Protein AF-C8XAV8-F1 (afdb_monomer)

Secondary structure (DSSP, 8-state):
-----PPP---PPPPP--PPPPPPTTSHHHHHHHHHHHHHHHHHHGGGS-HHHHHHHHHHHHHHHHHHHHTTTSPPPHHHHHHHHHIIIIIHHHHHHHHHTS-GGGTTSPPTTS--HHHHHHHHHHHHHHHHHHHHHHHHHHHHHHHHHHHHHHHHHHHTTTS--

pLDDT: mean 88.28, std 15.93, range [38.75, 98.81]

Nearest PDB structures (foldseek):
  1x8z-assembly1_A-2  TM=2.972E-01  e=8.033E-01  Arabidopsis thaliana
  1x8z-assembly3_A  TM=2.972E-01  e=8.033E-01  Arabidopsis thaliana
  5lnf-assembly1_A  TM=5.043E-01  e=3.720E+00  Homo sapiens

Radius of gyration: 27.2 Å; Cα contacts (8 Å, |Δi|>4): 112; chains: 1; bounding box: 78×74×73 Å

Mean predicted aligned error: 9.52 Å

Organism: Nakamurella multipartita (strain ATCC 700099 / DSM 44233 / CIP 104796 / JCM 9543 / NBRC 105858 / Y-104) (NCBI:txid479431)

Sequence (165 aa):
MNWLFGRPEERRPSDPIVQPPTPEEDSPAALAALRFQANRFVNASAGQLPGAAVVAARRITDVIDTVLFTTRDRDLDIHARVSINGILRDYLPTTLKTYLALDPAVRDRPRPNGLTPTAALTEQLDFLLSSASEVLAAVQHDDANALVAQGNFLRTKFGQSELDL

Solvent-accessible surface area (backbone atoms only — not comparable to full-atom values): 9715 Å² total; per-residue (Å²): 140,80,89,82,80,85,75,78,82,75,79,70,79,75,73,79,76,78,68,74,77,75,76,57,84,66,34,73,70,43,46,53,52,36,41,51,51,45,52,52,51,52,62,74,43,41,92,78,44,58,69,68,51,47,53,43,54,50,50,36,49,50,43,47,49,50,39,56,60,75,37,66,90,52,85,69,54,69,66,52,38,54,52,52,42,45,40,44,74,40,53,53,54,48,56,52,50,59,58,63,72,47,60,77,89,50,35,80,40,66,45,100,88,68,47,22,55,56,56,51,50,46,54,54,43,51,53,52,34,49,54,44,48,51,45,40,52,50,55,55,49,52,52,54,50,50,54,52,51,50,53,52,51,50,46,62,71,52,60,58,66,71,78,78,118

Foldseek 3Di:
DDDDDDDDDDPDPPDPPPDPPDPDCLPLVNLVVLLVVQLVVLVVCVVVADVLLSVLSVLLSVLSVLLSVLQVPHDQDPVLSVLSCCLSVPQSVVLSVVLSPDDPVQQCPADPVRDGVNRVSNVSSVVSSVSSVVSSVVSVVVVVVVVVVVVVVVCVVCVVVVVVD

Structure (mmCIF, N/CA/C/O backbone):
data_AF-C8XAV8-F1
#
_entry.id   AF-C8XAV8-F1
#
loop_
_atom_site.group_PDB
_atom_site.id
_atom_site.type_symbol
_atom_site.label_atom_id
_atom_site.label_alt_id
_atom_site.label_comp_id
_atom_site.label_asym_id
_atom_site.label_entity_id
_atom_site.label_seq_id
_atom_site.pdbx_PDB_ins_code
_atom_site.Cartn_x
_atom_site.Cartn_y
_atom_site.Cartn_z
_atom_site.occupancy
_atom_site.B_iso_or_equiv
_atom_site.auth_seq_id
_atom_site.auth_comp_id
_atom_site.auth_asym_id
_atom_site.auth_atom_id
_atom_site.pdbx_PDB_model_num
ATOM 1 N N . MET A 1 1 ? 63.988 -57.220 6.429 1.00 38.94 1 MET A N 1
ATOM 2 C CA . MET A 1 1 ? 62.546 -57.229 6.088 1.00 38.94 1 MET A CA 1
ATOM 3 C C . MET A 1 1 ? 61.773 -56.677 7.283 1.00 38.94 1 MET A C 1
ATOM 5 O O . MET A 1 1 ? 62.056 -57.141 8.369 1.00 38.94 1 MET A O 1
ATOM 9 N N . ASN A 1 2 ? 60.812 -55.757 7.236 1.00 38.75 2 ASN A N 1
ATOM 10 C CA . ASN A 1 2 ? 60.217 -54.934 6.186 1.00 38.75 2 ASN A CA 1
ATOM 11 C C . ASN A 1 2 ? 59.214 -53.981 6.912 1.00 38.75 2 ASN A C 1
ATOM 13 O O . ASN A 1 2 ? 58.272 -54.493 7.495 1.00 38.75 2 ASN A O 1
ATOM 17 N N . TRP A 1 3 ? 59.429 -52.654 6.851 1.00 43.22 3 TRP A N 1
ATOM 18 C CA . TRP A 1 3 ? 58.445 -51.536 6.874 1.00 43.22 3 TRP A CA 1
ATOM 19 C C . TRP A 1 3 ? 57.628 -51.252 8.158 1.00 43.22 3 TRP A C 1
ATOM 21 O O . TRP A 1 3 ? 56.904 -52.104 8.647 1.00 43.22 3 TRP A O 1
ATOM 31 N N . LEU A 1 4 ? 57.808 -50.108 8.841 1.00 48.50 4 LEU A N 1
ATOM 32 C CA . LEU A 1 4 ? 57.529 -48.683 8.519 1.00 48.50 4 LEU A CA 1
ATOM 33 C C . LEU A 1 4 ? 56.098 -48.230 8.881 1.00 48.50 4 LEU A C 1
ATOM 35 O O . LEU A 1 4 ? 55.151 -48.456 8.140 1.00 48.50 4 LEU A O 1
ATOM 39 N N . PHE A 1 5 ? 56.026 -47.556 10.034 1.00 60.25 5 PHE A N 1
ATOM 40 C CA . PHE A 1 5 ? 55.181 -46.415 10.411 1.00 60.25 5 PHE A CA 1
ATOM 41 C C . PHE A 1 5 ? 53.885 -46.184 9.614 1.00 60.25 5 PHE A C 1
ATOM 43 O O . PHE A 1 5 ? 53.904 -45.686 8.488 1.00 60.25 5 PHE A O 1
ATOM 50 N N . GLY A 1 6 ? 52.748 -46.418 10.276 1.00 52.19 6 GLY A N 1
ATOM 51 C CA . GLY A 1 6 ? 51.474 -45.822 9.883 1.00 52.19 6 GLY A CA 1
ATOM 52 C C . GLY A 1 6 ? 51.579 -44.297 9.936 1.00 52.19 6 GLY A C 1
ATOM 53 O O . GLY A 1 6 ? 51.898 -43.725 10.979 1.00 52.19 6 GLY A O 1
ATOM 54 N N . ARG A 1 7 ? 51.359 -43.645 8.791 1.00 57.38 7 ARG A N 1
ATOM 55 C CA . ARG A 1 7 ? 51.217 -42.188 8.702 1.00 57.38 7 ARG A CA 1
ATOM 56 C C . ARG A 1 7 ? 49.981 -41.756 9.506 1.00 57.38 7 ARG A C 1
ATOM 58 O O . ARG A 1 7 ? 48.943 -42.396 9.359 1.00 57.38 7 ARG A O 1
ATOM 65 N N . PRO A 1 8 ? 50.047 -40.683 10.311 1.00 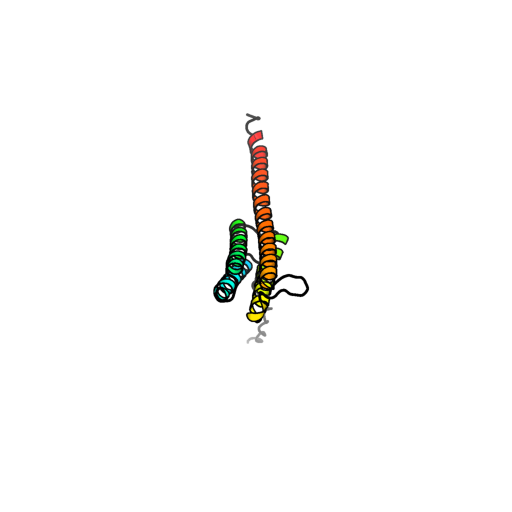55.19 8 PRO A N 1
ATOM 66 C CA . PRO A 1 8 ? 48.835 -40.046 10.797 1.00 55.19 8 PRO A CA 1
ATOM 67 C C . PRO A 1 8 ? 48.083 -39.469 9.594 1.00 55.19 8 PRO A C 1
ATOM 69 O O . PRO A 1 8 ? 48.674 -38.755 8.786 1.00 55.19 8 PRO A O 1
ATOM 72 N N . GLU A 1 9 ? 46.802 -39.816 9.471 1.00 57.03 9 GLU A N 1
ATOM 73 C CA . GLU A 1 9 ? 45.879 -39.253 8.488 1.00 57.03 9 GLU A CA 1
ATOM 74 C C . GLU A 1 9 ? 45.901 -37.724 8.633 1.00 57.03 9 GLU A C 1
ATOM 76 O O . GLU A 1 9 ? 45.436 -37.153 9.625 1.00 57.03 9 GLU A O 1
ATOM 81 N N . GLU A 1 10 ? 46.527 -37.057 7.673 1.00 52.59 10 GLU A N 1
ATOM 82 C CA . GLU A 1 10 ? 46.591 -35.609 7.593 1.00 52.59 10 GLU A CA 1
ATOM 83 C C . GLU A 1 10 ? 45.150 -35.125 7.398 1.00 52.59 10 GLU A C 1
ATOM 85 O O . GLU A 1 10 ? 44.548 -35.326 6.340 1.00 52.59 10 GLU A O 1
ATOM 90 N N . ARG A 1 11 ? 44.546 -34.578 8.464 1.00 55.16 11 ARG A N 1
ATOM 91 C CA . ARG A 1 11 ? 43.218 -33.957 8.408 1.00 55.16 11 ARG A CA 1
ATOM 92 C C . ARG A 1 11 ? 43.275 -32.882 7.332 1.00 55.16 11 ARG A C 1
ATOM 94 O O . ARG A 1 11 ? 43.827 -31.809 7.564 1.00 55.16 11 ARG A O 1
ATOM 101 N N . ARG A 1 12 ? 42.722 -33.190 6.156 1.00 59.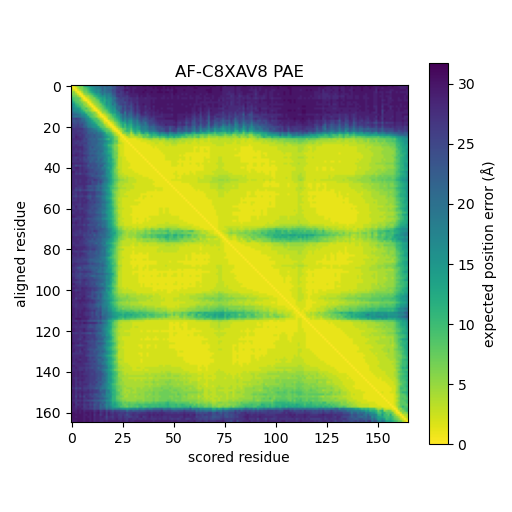28 12 ARG A N 1
ATOM 102 C CA . ARG A 1 12 ? 42.514 -32.204 5.097 1.00 59.28 12 ARG A CA 1
ATOM 103 C C . ARG A 1 12 ? 41.774 -31.023 5.730 1.00 59.28 12 ARG A C 1
ATOM 105 O O . ARG A 1 12 ? 40.803 -31.275 6.452 1.00 59.28 12 ARG A O 1
ATOM 112 N N . PRO A 1 13 ? 42.225 -29.773 5.536 1.00 63.44 13 PRO A N 1
ATOM 113 C CA . PRO A 1 13 ? 41.436 -28.629 5.958 1.00 63.44 13 PRO A CA 1
ATOM 114 C C . PRO A 1 13 ? 40.053 -28.781 5.332 1.00 63.44 13 PRO A C 1
ATOM 116 O O . PRO A 1 13 ? 39.939 -29.014 4.130 1.00 63.44 13 PRO A O 1
ATOM 119 N N . SER A 1 14 ? 39.021 -28.755 6.173 1.00 64.94 14 SER A N 1
ATOM 120 C CA . SER A 1 14 ? 37.636 -28.760 5.730 1.00 64.94 14 SER A CA 1
ATOM 121 C C . SER A 1 14 ? 37.479 -27.633 4.718 1.00 64.94 14 SER A C 1
ATOM 123 O O . SER A 1 14 ? 37.749 -26.480 5.067 1.00 64.94 14 SER A O 1
ATOM 125 N N . ASP A 1 15 ? 37.079 -27.954 3.487 1.00 67.06 15 ASP A N 1
ATOM 126 C CA . ASP A 1 15 ? 36.673 -26.930 2.529 1.00 67.06 15 ASP A CA 1
ATOM 127 C C . ASP A 1 15 ? 35.677 -26.002 3.238 1.00 67.06 15 ASP A C 1
ATOM 129 O O . ASP A 1 15 ? 34.805 -26.501 3.968 1.00 67.06 15 ASP A O 1
ATOM 133 N N . PRO A 1 16 ? 35.815 -24.668 3.113 1.00 61.12 16 PRO A N 1
ATOM 134 C CA . PRO A 1 16 ? 34.861 -23.762 3.718 1.00 61.12 16 PRO A CA 1
ATOM 135 C C . PRO A 1 16 ? 33.479 -24.167 3.220 1.00 61.12 16 PRO A C 1
ATOM 137 O O . PRO A 1 16 ? 33.208 -24.154 2.019 1.00 61.12 16 PRO A O 1
ATOM 140 N N . ILE A 1 17 ? 32.617 -24.571 4.154 1.00 59.75 17 ILE A N 1
ATOM 141 C CA . ILE A 1 17 ? 31.199 -24.751 3.881 1.00 59.75 17 ILE A CA 1
ATOM 142 C C . ILE A 1 17 ? 30.743 -23.383 3.390 1.00 59.75 17 ILE A C 1
ATOM 144 O O . ILE A 1 17 ? 30.639 -22.445 4.183 1.00 59.75 17 ILE A O 1
ATOM 148 N N . VAL A 1 18 ? 30.535 -23.251 2.079 1.00 59.97 18 VAL A N 1
ATOM 149 C CA . VAL A 1 18 ? 29.833 -22.112 1.503 1.00 59.97 18 VAL A CA 1
ATOM 150 C C . VAL A 1 18 ? 28.434 -22.206 2.088 1.00 59.97 18 VAL A C 1
ATOM 152 O O . VAL A 1 18 ? 27.599 -22.975 1.613 1.00 59.97 18 VAL A O 1
ATOM 155 N N . GLN A 1 19 ? 28.215 -21.512 3.207 1.00 53.31 19 GLN A N 1
ATOM 156 C CA . GLN A 1 19 ? 26.877 -21.317 3.732 1.00 53.31 19 GLN A CA 1
ATOM 157 C C . GLN A 1 19 ? 26.075 -20.710 2.582 1.00 53.31 19 GLN A C 1
ATOM 159 O O . GLN A 1 19 ? 26.545 -19.732 1.989 1.00 53.31 19 GLN A O 1
ATOM 164 N N . PRO A 1 20 ? 24.924 -21.299 2.207 1.00 58.91 20 PRO A N 1
ATOM 165 C CA . PRO A 1 20 ? 24.057 -20.659 1.235 1.00 58.91 20 PRO A CA 1
ATOM 166 C C . PRO A 1 20 ? 23.821 -19.219 1.707 1.00 58.91 20 PRO A C 1
ATOM 168 O O . PRO A 1 20 ? 23.677 -19.011 2.918 1.00 58.91 20 PRO A O 1
ATOM 171 N N . PRO A 1 21 ? 23.849 -18.229 0.797 1.00 56.94 21 PRO A N 1
ATOM 172 C CA . PRO A 1 21 ? 23.638 -16.845 1.183 1.00 56.94 21 PRO A CA 1
ATOM 173 C C . PRO A 1 21 ? 22.348 -16.775 1.996 1.00 56.94 21 PRO A C 1
ATOM 175 O O . PRO A 1 21 ? 21.312 -17.303 1.582 1.00 56.94 21 PRO A O 1
ATOM 178 N N . THR A 1 22 ? 22.425 -16.178 3.185 1.00 58.38 22 THR A N 1
ATOM 179 C CA . THR A 1 22 ? 21.228 -15.800 3.933 1.00 58.38 22 THR A CA 1
ATOM 180 C C . THR A 1 22 ? 20.337 -15.012 2.978 1.00 58.38 22 THR A C 1
ATOM 182 O O . THR A 1 22 ? 20.851 -14.067 2.372 1.00 58.38 22 THR A O 1
ATOM 185 N N . PRO A 1 23 ? 19.058 -15.391 2.786 1.00 60.72 23 PRO A N 1
ATOM 186 C CA . PRO A 1 23 ? 18.172 -14.645 1.907 1.00 60.72 23 PRO A CA 1
ATOM 187 C C . PRO A 1 23 ? 18.198 -13.180 2.326 1.00 60.72 23 PRO A C 1
ATOM 189 O O . PRO A 1 23 ? 17.975 -12.887 3.502 1.00 60.72 23 PRO A O 1
ATOM 192 N N . GLU A 1 24 ? 18.510 -12.277 1.396 1.00 72.06 24 GLU A N 1
ATOM 193 C CA . GLU A 1 24 ? 18.395 -10.846 1.665 1.00 72.06 24 GLU A CA 1
ATOM 194 C C . GLU A 1 24 ? 16.973 -10.583 2.174 1.00 72.06 24 GLU A C 1
ATOM 196 O O . GLU A 1 24 ? 15.998 -11.024 1.547 1.00 72.06 24 GLU A O 1
ATOM 201 N N . GLU A 1 25 ? 16.857 -9.905 3.323 1.00 76.25 25 GLU A N 1
ATOM 202 C CA . GLU A 1 25 ? 15.571 -9.670 4.003 1.00 76.25 25 GLU A CA 1
ATOM 203 C C . GLU A 1 25 ? 14.552 -8.963 3.094 1.00 76.25 25 GLU A C 1
ATOM 205 O O . GLU A 1 25 ? 13.341 -9.111 3.274 1.00 76.25 25 GLU A O 1
ATOM 210 N N . ASP A 1 26 ? 15.053 -8.286 2.059 1.00 81.12 26 ASP A N 1
ATOM 211 C CA . ASP A 1 26 ? 14.283 -7.479 1.122 1.00 81.12 26 ASP A CA 1
ATOM 212 C C . ASP A 1 26 ? 14.340 -8.034 -0.315 1.00 81.12 26 ASP A C 1
ATOM 214 O O . ASP A 1 26 ? 14.029 -7.329 -1.277 1.00 81.12 26 ASP A O 1
ATOM 218 N N . SER A 1 27 ? 14.742 -9.299 -0.487 1.00 85.44 27 SER A N 1
ATOM 219 C CA . SER A 1 27 ? 14.702 -9.981 -1.789 1.00 85.44 27 SER A CA 1
ATOM 220 C C . SER A 1 27 ? 13.275 -10.016 -2.365 1.00 85.44 27 SER A C 1
ATOM 222 O O . SER A 1 27 ? 12.309 -10.059 -1.597 1.00 85.44 27 SER A O 1
ATOM 224 N N . PRO A 1 28 ? 13.084 -10.083 -3.700 1.00 86.12 28 PRO A N 1
ATOM 225 C CA . PRO A 1 28 ? 11.744 -10.129 -4.300 1.00 86.12 28 PRO A CA 1
ATOM 226 C C . PRO A 1 28 ? 10.846 -11.239 -3.729 1.00 86.12 28 PRO A C 1
ATOM 228 O O . PRO A 1 28 ? 9.662 -11.021 -3.471 1.00 86.12 28 PRO A O 1
ATOM 231 N N . ALA A 1 29 ? 11.419 -12.416 -3.455 1.00 88.31 29 ALA A N 1
ATOM 232 C CA . ALA A 1 29 ? 10.706 -13.523 -2.822 1.00 88.31 29 ALA A CA 1
ATOM 233 C C . ALA A 1 29 ? 10.314 -13.216 -1.364 1.00 88.31 29 ALA A C 1
ATOM 235 O O . ALA A 1 29 ? 9.195 -13.533 -0.952 1.00 88.31 29 ALA A O 1
ATOM 236 N N . ALA A 1 30 ? 11.198 -12.574 -0.591 1.00 91.69 30 ALA A N 1
ATOM 237 C CA . ALA A 1 30 ? 10.893 -12.140 0.771 1.00 91.69 30 ALA A CA 1
ATOM 238 C C . ALA A 1 30 ? 9.796 -11.063 0.788 1.00 91.69 30 ALA A C 1
ATOM 240 O O . ALA A 1 30 ? 8.850 -11.169 1.569 1.00 91.69 30 ALA A O 1
ATOM 241 N N . LEU A 1 31 ? 9.850 -10.086 -0.125 1.00 94.56 31 LEU A N 1
ATOM 242 C CA . LEU A 1 31 ? 8.810 -9.063 -0.275 1.00 94.56 31 LEU A CA 1
ATOM 243 C C . LEU A 1 31 ? 7.457 -9.672 -0.666 1.00 94.56 31 LEU A C 1
ATOM 245 O O . LEU A 1 31 ? 6.435 -9.310 -0.084 1.00 94.56 31 LEU A O 1
ATOM 249 N N . ALA A 1 32 ? 7.433 -10.643 -1.583 1.00 94.19 32 ALA A N 1
ATOM 250 C CA . ALA A 1 32 ? 6.210 -11.362 -1.938 1.00 94.19 32 ALA A CA 1
ATOM 251 C C . ALA A 1 32 ? 5.624 -12.127 -0.736 1.00 94.19 32 ALA A C 1
ATOM 253 O O . ALA A 1 32 ? 4.413 -12.090 -0.495 1.00 94.19 32 ALA A O 1
ATOM 254 N N . ALA A 1 33 ? 6.477 -12.771 0.068 1.00 95.69 33 ALA A N 1
ATOM 255 C CA . ALA A 1 33 ? 6.058 -13.446 1.292 1.00 95.69 33 ALA A CA 1
ATOM 256 C C . ALA A 1 33 ? 5.508 -12.461 2.339 1.00 95.69 33 ALA A C 1
ATOM 258 O O . ALA A 1 33 ? 4.460 -12.724 2.933 1.00 95.69 33 ALA A O 1
ATOM 259 N N . LEU A 1 34 ? 6.160 -11.311 2.537 1.00 97.31 34 LEU A N 1
ATOM 260 C CA . LEU A 1 34 ? 5.681 -10.246 3.423 1.00 97.31 34 LEU A CA 1
ATOM 261 C C . LEU A 1 34 ? 4.342 -9.672 2.943 1.00 97.31 34 LEU A C 1
ATOM 263 O O . LEU A 1 34 ? 3.423 -9.503 3.744 1.00 97.31 34 LEU A O 1
ATOM 267 N N . ARG A 1 35 ? 4.176 -9.453 1.633 1.00 98.00 35 ARG A N 1
ATOM 268 C CA . ARG A 1 35 ? 2.911 -8.997 1.037 1.00 98.00 35 ARG A CA 1
ATOM 269 C C . ARG A 1 35 ? 1.789 -9.994 1.288 1.00 98.00 35 ARG A C 1
ATOM 271 O O . ARG A 1 35 ? 0.689 -9.602 1.684 1.00 98.00 35 ARG A O 1
ATOM 278 N N . PHE A 1 36 ? 2.067 -11.287 1.124 1.00 97.69 36 PHE A N 1
ATOM 279 C CA . PHE A 1 36 ? 1.113 -12.346 1.442 1.00 97.69 36 PHE A CA 1
ATOM 280 C C . PHE A 1 36 ? 0.730 -12.355 2.931 1.00 97.69 36 PHE A C 1
ATOM 282 O O . PHE A 1 36 ? -0.454 -12.462 3.262 1.00 97.69 36 PHE A O 1
ATOM 289 N N . GLN A 1 37 ? 1.704 -12.197 3.833 1.00 98.00 37 GLN A N 1
ATOM 290 C CA . GLN A 1 37 ? 1.460 -12.102 5.277 1.00 98.00 37 GLN A CA 1
ATOM 291 C C . GLN A 1 37 ? 0.609 -10.877 5.635 1.00 98.00 37 GLN A C 1
ATOM 293 O O . GLN A 1 37 ? -0.353 -11.006 6.394 1.00 98.00 37 GLN A O 1
ATOM 298 N N . ALA A 1 38 ? 0.900 -9.715 5.046 1.00 98.12 38 ALA A N 1
ATOM 299 C CA . ALA A 1 38 ? 0.121 -8.497 5.241 1.00 98.12 38 ALA A CA 1
ATOM 300 C C . ALA A 1 38 ? -1.333 -8.680 4.775 1.00 98.12 38 ALA A C 1
ATOM 302 O O . ALA A 1 38 ? -2.262 -8.380 5.525 1.00 98.12 38 ALA A O 1
ATOM 303 N N . ASN A 1 39 ? -1.557 -9.255 3.588 1.00 98.12 39 ASN A N 1
ATOM 304 C CA . ASN A 1 39 ? -2.906 -9.516 3.079 1.00 98.12 39 ASN A CA 1
ATOM 305 C C . ASN A 1 39 ? -3.678 -10.506 3.976 1.00 98.12 39 ASN A C 1
ATOM 307 O O . ASN A 1 39 ? -4.837 -10.270 4.322 1.00 98.12 39 ASN A O 1
ATOM 311 N N . ARG A 1 40 ? -3.019 -11.582 4.433 1.00 98.31 40 ARG A N 1
ATOM 312 C CA . ARG A 1 40 ? -3.576 -12.527 5.419 1.00 98.31 40 ARG A CA 1
ATOM 313 C C . ARG A 1 40 ? -3.984 -11.826 6.713 1.00 98.31 40 ARG A C 1
ATOM 315 O O . ARG A 1 40 ? -5.080 -12.085 7.206 1.00 98.31 40 ARG A O 1
ATOM 322 N N . PHE A 1 41 ? -3.134 -10.947 7.238 1.00 98.44 41 PHE A N 1
ATOM 323 C CA . PHE A 1 41 ? -3.419 -10.185 8.450 1.00 98.44 41 PHE A CA 1
ATOM 324 C C . PHE A 1 41 ? -4.634 -9.266 8.269 1.00 98.44 41 PHE A C 1
ATOM 326 O O . PHE A 1 41 ? -5.568 -9.336 9.065 1.00 98.44 41 PHE A O 1
ATOM 333 N N . VAL A 1 42 ? -4.693 -8.500 7.173 1.00 98.38 42 VAL A N 1
ATOM 334 C CA . VAL A 1 42 ? -5.853 -7.653 6.838 1.00 98.38 42 VAL A CA 1
ATOM 335 C C . VAL A 1 42 ? -7.141 -8.478 6.776 1.00 98.38 42 VAL A C 1
ATOM 337 O O . VAL A 1 42 ? -8.154 -8.089 7.355 1.00 98.38 42 VAL A O 1
ATOM 340 N N . ASN A 1 43 ? -7.109 -9.643 6.123 1.00 98.19 43 ASN A N 1
ATOM 341 C CA . ASN A 1 43 ? -8.279 -10.513 5.999 1.00 98.19 43 ASN A CA 1
ATOM 342 C C . ASN A 1 43 ? -8.730 -11.088 7.346 1.00 98.19 43 ASN A C 1
ATOM 344 O O . ASN A 1 43 ? -9.928 -11.124 7.618 1.00 98.19 43 ASN A O 1
ATOM 348 N N . ALA A 1 44 ? -7.788 -11.510 8.192 1.00 98.38 44 ALA A N 1
ATOM 349 C CA . ALA A 1 44 ? -8.089 -12.035 9.522 1.00 98.38 44 ALA A CA 1
ATOM 350 C C . ALA A 1 44 ? -8.684 -10.962 10.451 1.00 98.38 44 ALA A C 1
ATOM 352 O O . ALA A 1 44 ? -9.535 -11.268 11.284 1.00 98.38 44 ALA A O 1
ATOM 353 N N . SER A 1 45 ? -8.272 -9.704 10.288 1.00 97.94 45 SER A N 1
ATOM 354 C CA . SER A 1 45 ? -8.739 -8.575 11.098 1.00 97.94 45 SER A CA 1
ATOM 355 C C . SER A 1 45 ? -9.960 -7.849 10.527 1.00 97.94 45 SER A C 1
ATOM 357 O O . SER A 1 45 ? -10.489 -6.957 11.188 1.00 97.94 45 SER A O 1
ATOM 359 N N . ALA A 1 46 ? -10.440 -8.216 9.334 1.00 97.44 46 ALA A N 1
ATOM 360 C CA . ALA A 1 46 ? -11.454 -7.455 8.600 1.00 97.44 46 ALA A CA 1
ATOM 361 C C . ALA A 1 46 ? -12.754 -7.213 9.389 1.00 97.44 46 ALA A C 1
ATOM 363 O O . ALA A 1 46 ? -13.348 -6.150 9.264 1.00 97.44 46 ALA A O 1
ATOM 364 N N . GLY A 1 47 ? -13.170 -8.156 10.243 1.00 97.75 47 GLY A N 1
ATOM 365 C CA . GLY A 1 47 ? -14.373 -8.007 11.075 1.00 97.75 47 GLY A CA 1
ATOM 366 C C . GLY A 1 47 ? -14.249 -6.994 12.221 1.00 97.75 47 GLY A C 1
ATOM 367 O O . GLY A 1 47 ? -15.255 -6.634 12.822 1.00 97.75 47 GLY A O 1
ATOM 368 N N . GLN A 1 48 ? -13.035 -6.541 12.543 1.00 97.31 48 GLN A N 1
ATOM 369 C CA . GLN A 1 48 ? -12.761 -5.592 13.630 1.00 97.31 48 GLN A CA 1
ATOM 370 C C . GLN A 1 48 ? -12.278 -4.226 13.125 1.00 97.31 48 GLN A C 1
ATOM 372 O O . GLN A 1 48 ? -12.054 -3.320 13.933 1.00 97.31 48 GLN A O 1
ATOM 377 N N . LEU A 1 49 ? -12.097 -4.084 11.812 1.00 98.19 49 LEU A N 1
ATOM 378 C CA . LEU A 1 49 ? -11.655 -2.864 11.149 1.00 98.19 49 LEU A CA 1
ATOM 379 C C . LEU A 1 49 ? -12.851 -2.156 10.490 1.00 98.19 49 LEU A C 1
ATOM 381 O O . LEU A 1 49 ? -13.773 -2.825 10.020 1.00 98.19 49 LEU A O 1
ATOM 385 N N . PRO A 1 50 ? -12.839 -0.816 10.384 1.00 98.00 50 PRO A N 1
ATOM 386 C CA . PRO A 1 50 ? -13.779 -0.094 9.537 1.00 98.00 50 PRO A CA 1
ATOM 387 C C . PRO A 1 50 ? -13.707 -0.602 8.094 1.00 98.00 50 PRO A C 1
ATOM 389 O O . PRO A 1 50 ? -12.617 -0.841 7.572 1.00 98.00 50 PRO A O 1
ATOM 392 N N . GLY A 1 51 ? -14.852 -0.712 7.415 1.00 97.81 51 GLY A N 1
ATOM 393 C CA . GLY A 1 51 ? -14.900 -1.242 6.046 1.00 97.81 51 GLY A CA 1
ATOM 394 C C . GLY A 1 51 ? -13.986 -0.488 5.071 1.00 97.81 51 GLY A C 1
ATOM 395 O O . GLY A 1 51 ? -13.254 -1.111 4.306 1.00 97.81 51 GLY A O 1
ATOM 396 N N . ALA A 1 52 ? -13.954 0.846 5.162 1.00 97.25 52 ALA A N 1
ATOM 397 C CA . ALA A 1 52 ? -13.061 1.681 4.356 1.00 97.25 52 ALA A CA 1
ATOM 398 C C . ALA A 1 52 ? -11.573 1.372 4.608 1.00 97.25 52 ALA A C 1
ATOM 400 O O . ALA A 1 52 ? -10.794 1.302 3.661 1.00 97.25 52 ALA A O 1
ATOM 401 N N . ALA A 1 53 ? -11.190 1.095 5.859 1.00 98.31 53 ALA A N 1
ATOM 402 C CA . ALA A 1 53 ? -9.817 0.743 6.210 1.00 98.31 53 ALA A CA 1
ATOM 403 C C . ALA A 1 53 ? -9.401 -0.617 5.627 1.00 98.31 53 ALA A C 1
ATOM 405 O O . ALA A 1 53 ? -8.281 -0.759 5.141 1.00 98.31 53 ALA A O 1
ATOM 406 N N . VAL A 1 54 ? -10.303 -1.607 5.609 1.00 98.62 54 VAL A N 1
ATOM 407 C CA . VAL A 1 54 ? -10.040 -2.906 4.958 1.00 98.62 54 VAL A CA 1
ATOM 408 C C . VAL A 1 54 ? -9.802 -2.721 3.460 1.00 98.62 54 VAL A C 1
ATOM 410 O O . VAL A 1 54 ? -8.866 -3.301 2.909 1.00 98.62 54 VAL A O 1
ATOM 413 N N . VAL A 1 55 ? -10.629 -1.903 2.802 1.00 98.56 55 VAL A N 1
ATOM 414 C CA . VAL A 1 55 ? -10.489 -1.601 1.370 1.00 98.56 55 VAL A CA 1
ATOM 415 C C . VAL A 1 55 ? -9.159 -0.903 1.087 1.00 98.56 55 VAL A C 1
ATOM 417 O O . VAL A 1 55 ? -8.425 -1.349 0.207 1.00 98.56 55 VAL A O 1
ATOM 420 N N . ALA A 1 56 ? -8.815 0.137 1.851 1.00 98.56 56 ALA A N 1
ATOM 421 C CA . ALA A 1 56 ? -7.557 0.863 1.685 1.00 98.56 56 ALA A CA 1
ATOM 422 C C . ALA A 1 56 ? -6.337 -0.045 1.918 1.00 98.56 56 ALA A C 1
ATOM 424 O O . ALA A 1 56 ? -5.443 -0.101 1.076 1.00 98.56 56 ALA A O 1
ATOM 425 N N . ALA A 1 57 ? -6.336 -0.842 2.992 1.00 98.69 57 ALA A N 1
ATOM 426 C CA . ALA A 1 57 ? -5.252 -1.774 3.294 1.00 98.69 57 ALA A CA 1
ATOM 427 C C . ALA A 1 57 ? -5.058 -2.838 2.201 1.00 98.69 57 ALA A C 1
ATOM 429 O O . ALA A 1 57 ? -3.926 -3.122 1.808 1.00 98.69 57 ALA A O 1
ATOM 430 N N . ARG A 1 58 ? -6.147 -3.402 1.658 1.00 98.50 58 ARG A N 1
ATOM 431 C CA . ARG A 1 58 ? -6.058 -4.334 0.522 1.00 98.50 58 ARG A CA 1
ATOM 432 C C . ARG A 1 58 ? -5.504 -3.652 -0.721 1.00 98.50 58 ARG A C 1
ATOM 434 O O . ARG A 1 58 ? -4.585 -4.190 -1.331 1.00 98.50 58 ARG A O 1
ATOM 441 N N . ARG A 1 59 ? -5.979 -2.442 -1.029 1.00 98.69 59 ARG A N 1
ATOM 442 C CA . ARG A 1 59 ? -5.492 -1.662 -2.170 1.00 98.69 59 ARG A CA 1
ATOM 443 C C . ARG A 1 59 ? -3.990 -1.392 -2.082 1.00 98.69 59 ARG A C 1
ATOM 445 O O . ARG A 1 59 ? -3.310 -1.543 -3.089 1.00 98.69 59 ARG A O 1
ATOM 452 N N . ILE A 1 60 ? -3.459 -1.084 -0.894 1.00 98.81 60 ILE A N 1
ATOM 453 C CA . ILE A 1 60 ? -2.004 -0.990 -0.670 1.00 98.81 60 ILE A CA 1
ATOM 454 C C . ILE A 1 60 ? -1.325 -2.307 -1.067 1.00 98.81 60 ILE A C 1
ATOM 456 O O . ILE A 1 60 ? -0.389 -2.302 -1.864 1.00 98.81 60 ILE A O 1
ATOM 460 N N . THR A 1 61 ? -1.813 -3.449 -0.562 1.00 98.44 61 THR A N 1
ATOM 461 C CA . THR A 1 61 ? -1.209 -4.751 -0.892 1.00 98.44 61 THR A CA 1
ATOM 462 C C . THR A 1 61 ? -1.318 -5.119 -2.371 1.00 98.44 61 THR A C 1
ATOM 464 O O . THR A 1 61 ? -0.465 -5.859 -2.848 1.00 98.44 61 THR A O 1
ATOM 467 N N . ASP A 1 62 ? -2.326 -4.628 -3.092 1.00 98.62 62 ASP A N 1
ATOM 468 C CA . ASP A 1 62 ? -2.525 -4.888 -4.524 1.00 98.62 62 ASP A CA 1
ATOM 469 C C . ASP A 1 62 ? -1.633 -3.999 -5.400 1.00 98.62 62 ASP A C 1
ATOM 471 O O . ASP A 1 62 ? -1.072 -4.463 -6.394 1.00 98.62 62 ASP A O 1
ATOM 475 N N . VAL A 1 63 ? -1.426 -2.738 -5.007 1.00 98.62 63 VAL A N 1
ATOM 476 C CA . VAL A 1 63 ? -0.440 -1.858 -5.654 1.00 98.62 63 VAL A CA 1
ATOM 477 C C . VAL A 1 63 ? 0.959 -2.451 -5.508 1.00 98.62 63 VAL A C 1
ATOM 479 O O . VAL A 1 63 ? 1.682 -2.561 -6.493 1.00 98.62 63 VAL A O 1
ATOM 482 N N . ILE A 1 64 ? 1.318 -2.913 -4.308 1.00 98.25 64 ILE A N 1
ATOM 483 C CA . ILE A 1 64 ? 2.611 -3.566 -4.071 1.00 98.25 64 ILE A CA 1
ATOM 484 C C . ILE A 1 64 ? 2.744 -4.856 -4.893 1.00 98.25 64 ILE A C 1
ATOM 486 O O . ILE A 1 64 ? 3.798 -5.093 -5.475 1.00 98.25 64 ILE A O 1
ATOM 490 N N . ASP A 1 65 ? 1.686 -5.665 -4.993 1.00 97.50 65 ASP A N 1
ATOM 491 C CA . ASP A 1 65 ? 1.667 -6.859 -5.855 1.00 97.50 65 ASP A CA 1
ATOM 492 C C . ASP A 1 65 ? 1.945 -6.494 -7.321 1.00 97.50 65 ASP A C 1
ATOM 494 O O . ASP A 1 65 ? 2.744 -7.145 -7.990 1.00 97.50 65 ASP A O 1
ATOM 498 N N . THR A 1 66 ? 1.361 -5.386 -7.787 1.00 97.31 66 THR A N 1
ATOM 499 C CA . THR A 1 66 ? 1.591 -4.854 -9.135 1.00 97.31 66 THR A CA 1
ATOM 500 C C . THR A 1 66 ? 3.046 -4.431 -9.332 1.00 97.31 66 THR A C 1
ATOM 502 O O . THR A 1 66 ? 3.620 -4.730 -10.380 1.00 97.31 66 THR A O 1
ATOM 505 N N . VAL A 1 67 ? 3.673 -3.783 -8.342 1.00 96.00 67 VAL A N 1
ATOM 506 C CA . VAL A 1 67 ? 5.103 -3.439 -8.405 1.00 96.00 67 VAL A CA 1
ATOM 507 C C . VAL A 1 67 ? 5.953 -4.701 -8.532 1.00 96.00 67 VAL A C 1
ATOM 509 O O . VAL A 1 67 ? 6.726 -4.815 -9.479 1.00 96.00 67 VAL A O 1
ATOM 512 N N . LEU A 1 68 ? 5.761 -5.669 -7.629 1.00 94.56 68 LEU A N 1
ATOM 513 C CA . LEU A 1 68 ? 6.525 -6.921 -7.615 1.00 94.56 68 LEU A CA 1
ATOM 514 C C . LEU A 1 68 ? 6.346 -7.721 -8.911 1.00 94.56 68 LEU A C 1
ATOM 516 O O . LEU A 1 68 ? 7.299 -8.322 -9.401 1.00 94.56 68 LEU A O 1
ATOM 520 N N . PHE A 1 69 ? 5.142 -7.714 -9.485 1.00 93.25 69 PHE A N 1
ATOM 521 C CA . PHE A 1 69 ? 4.879 -8.343 -10.774 1.00 93.25 69 PHE A CA 1
ATOM 522 C C . PHE A 1 69 ? 5.592 -7.619 -11.923 1.00 93.25 69 PHE A C 1
ATOM 524 O O . PHE A 1 69 ? 6.207 -8.273 -12.765 1.00 93.25 69 PHE A O 1
ATOM 531 N N . THR A 1 70 ? 5.538 -6.284 -11.946 1.00 89.56 70 THR A N 1
ATOM 532 C CA . THR A 1 70 ? 6.168 -5.454 -12.990 1.00 89.56 70 THR A CA 1
ATOM 533 C C . THR A 1 70 ? 7.684 -5.639 -13.006 1.00 89.56 70 THR A C 1
ATOM 535 O O . THR A 1 70 ? 8.293 -5.700 -14.070 1.00 89.56 70 THR A O 1
ATOM 538 N N . THR A 1 71 ? 8.297 -5.807 -11.834 1.00 89.06 71 THR A N 1
ATOM 539 C CA . THR A 1 71 ? 9.745 -5.993 -11.703 1.00 89.06 71 THR A CA 1
ATOM 540 C C . THR A 1 71 ? 10.166 -7.448 -11.555 1.00 89.06 71 THR A C 1
ATOM 542 O O . THR A 1 71 ? 11.291 -7.699 -11.169 1.00 89.06 71 THR A O 1
ATOM 545 N N . ARG A 1 72 ? 9.320 -8.442 -11.837 1.00 84.69 72 ARG A N 1
ATOM 546 C CA . ARG A 1 72 ? 9.653 -9.859 -11.564 1.00 84.69 72 ARG A CA 1
ATOM 547 C C . ARG A 1 72 ? 10.930 -10.367 -12.261 1.00 84.69 72 ARG A C 1
ATOM 549 O O . ARG A 1 72 ? 11.561 -11.295 -11.770 1.00 84.69 72 ARG A O 1
ATOM 556 N N . ASP A 1 73 ? 11.267 -9.777 -13.410 1.00 85.31 73 ASP A N 1
ATOM 557 C CA . ASP A 1 73 ? 12.365 -10.199 -14.289 1.00 85.31 73 ASP A CA 1
ATOM 558 C C . ASP A 1 73 ? 13.627 -9.321 -1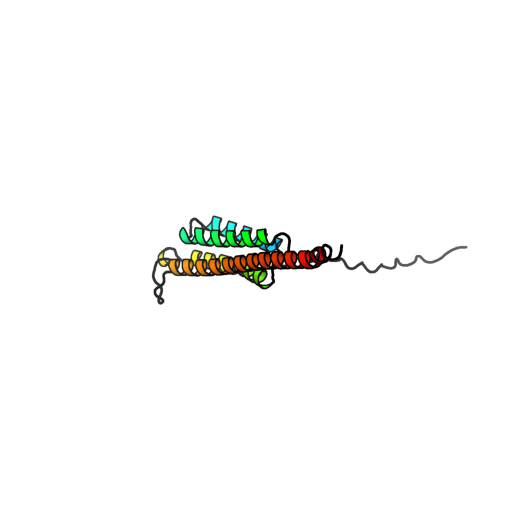4.114 1.00 85.31 73 ASP A C 1
ATOM 560 O O . ASP A 1 73 ? 14.576 -9.432 -14.891 1.00 85.31 73 ASP A O 1
ATOM 564 N N . ARG A 1 74 ? 13.646 -8.423 -13.116 1.00 84.31 74 ARG A N 1
ATOM 565 C CA . ARG A 1 74 ? 14.783 -7.542 -12.802 1.00 84.31 74 ARG A CA 1
ATOM 566 C C . ARG A 1 74 ? 14.814 -7.152 -11.324 1.00 84.31 74 ARG A C 1
ATOM 568 O O . ARG A 1 74 ? 13.843 -7.328 -10.602 1.00 84.31 74 ARG A O 1
ATOM 575 N N . ASP A 1 75 ? 15.903 -6.550 -10.873 1.00 83.56 75 ASP A N 1
ATOM 576 C CA . ASP A 1 75 ? 15.942 -6.029 -9.509 1.00 83.56 75 ASP A CA 1
ATOM 577 C C . ASP A 1 75 ? 15.137 -4.732 -9.375 1.00 83.56 75 ASP A C 1
ATOM 579 O O . ASP A 1 75 ? 15.155 -3.861 -10.248 1.00 83.56 75 ASP A O 1
ATOM 583 N N . LEU A 1 76 ? 14.446 -4.597 -8.241 1.00 87.00 76 LEU A N 1
ATOM 584 C CA . LEU A 1 76 ? 13.917 -3.314 -7.792 1.00 87.00 76 LEU A CA 1
ATOM 585 C C . LEU A 1 76 ? 15.075 -2.383 -7.438 1.00 87.00 76 LEU A C 1
ATOM 587 O O . LEU A 1 76 ? 16.024 -2.804 -6.760 1.00 87.00 76 LEU A O 1
ATOM 591 N N . ASP A 1 77 ? 14.933 -1.111 -7.811 1.00 89.12 77 ASP A N 1
ATOM 592 C CA . ASP A 1 77 ? 15.776 -0.047 -7.273 1.00 89.12 77 ASP A CA 1
ATOM 593 C C . ASP A 1 77 ? 15.753 -0.057 -5.732 1.00 89.12 77 ASP A C 1
ATOM 595 O O . ASP A 1 77 ? 14.769 -0.463 -5.101 1.00 89.12 77 ASP A O 1
ATOM 599 N N . ILE A 1 78 ? 16.856 0.383 -5.124 1.00 90.81 78 ILE A N 1
ATOM 600 C CA . ILE A 1 78 ? 17.055 0.370 -3.673 1.00 90.81 78 ILE A CA 1
ATOM 601 C C . ILE A 1 78 ? 15.946 1.156 -2.965 1.00 90.81 78 ILE A C 1
ATOM 603 O O . ILE A 1 78 ? 15.416 0.673 -1.964 1.00 90.81 78 ILE A O 1
ATOM 607 N N . HIS A 1 79 ? 15.543 2.320 -3.484 1.00 90.75 79 HIS A N 1
ATOM 608 C CA . HIS A 1 79 ? 14.490 3.123 -2.866 1.00 90.75 79 HIS A CA 1
ATOM 609 C C . HIS A 1 79 ? 13.142 2.403 -2.908 1.00 90.75 79 HIS A C 1
ATOM 611 O O . HIS A 1 79 ? 12.478 2.290 -1.879 1.00 90.75 79 HIS A O 1
ATOM 617 N N . ALA A 1 80 ? 12.771 1.843 -4.064 1.00 93.44 80 ALA A N 1
ATOM 618 C CA . ALA A 1 80 ? 11.537 1.072 -4.208 1.00 93.44 80 ALA A CA 1
ATOM 619 C C . ALA A 1 80 ? 11.505 -0.130 -3.248 1.00 93.44 80 ALA A C 1
ATOM 621 O O . ALA A 1 80 ? 10.496 -0.386 -2.586 1.00 93.44 80 ALA A O 1
ATOM 622 N N . ARG A 1 81 ? 12.632 -0.838 -3.134 1.00 94.06 81 ARG A N 1
ATOM 623 C CA . ARG A 1 81 ? 12.789 -2.012 -2.273 1.00 94.06 81 ARG A CA 1
ATOM 624 C C . ARG A 1 81 ? 12.639 -1.666 -0.791 1.00 94.06 81 ARG A C 1
ATOM 626 O O . ARG A 1 81 ? 11.826 -2.288 -0.110 1.00 94.06 81 ARG A O 1
ATOM 633 N N . VAL A 1 82 ? 13.363 -0.649 -0.317 1.00 94.00 82 VAL A N 1
ATOM 634 C CA . VAL A 1 82 ? 13.310 -0.185 1.080 1.00 94.00 82 VAL A CA 1
ATOM 635 C C . VAL A 1 82 ? 11.910 0.320 1.433 1.00 94.00 82 VAL A C 1
ATOM 637 O O . VAL A 1 82 ? 11.374 -0.047 2.479 1.00 94.00 82 VAL A O 1
ATOM 640 N N . SER A 1 83 ? 11.277 1.103 0.553 1.00 95.81 83 SER A N 1
ATOM 641 C CA . SER A 1 83 ? 9.916 1.606 0.773 1.00 95.81 83 SER A CA 1
ATOM 642 C C . SER A 1 83 ? 8.893 0.474 0.884 1.00 95.81 83 SER A C 1
ATOM 644 O O . SER A 1 83 ? 8.104 0.451 1.830 1.00 95.81 83 SER A O 1
ATOM 646 N N . ILE A 1 84 ? 8.917 -0.498 -0.035 1.00 97.25 84 ILE A N 1
ATOM 647 C CA . ILE A 1 84 ? 8.001 -1.647 0.007 1.00 97.25 84 ILE A CA 1
ATOM 648 C C . ILE A 1 84 ? 8.251 -2.501 1.250 1.00 97.25 84 ILE A C 1
ATOM 650 O O . ILE A 1 84 ? 7.290 -2.897 1.914 1.00 97.25 84 ILE A O 1
ATOM 654 N N . ASN A 1 85 ? 9.515 -2.762 1.596 1.00 97.19 85 ASN A N 1
ATOM 655 C CA . ASN A 1 85 ? 9.845 -3.505 2.806 1.00 97.19 85 ASN A CA 1
ATOM 656 C C . ASN A 1 85 ? 9.291 -2.811 4.055 1.00 97.19 85 ASN A C 1
ATOM 658 O O . ASN A 1 85 ? 8.569 -3.443 4.823 1.00 97.19 85 ASN A O 1
ATOM 662 N N . GLY A 1 86 ? 9.540 -1.506 4.211 1.00 97.81 86 GLY A N 1
ATOM 663 C CA . GLY A 1 86 ? 9.047 -0.720 5.343 1.00 97.81 86 GLY A CA 1
ATOM 664 C C . GLY A 1 86 ? 7.522 -0.751 5.465 1.00 97.81 86 GLY A C 1
ATOM 665 O O . GLY A 1 86 ? 6.997 -1.026 6.547 1.00 97.81 86 GLY A O 1
ATOM 666 N N . ILE A 1 87 ? 6.800 -0.568 4.351 1.00 98.50 87 ILE A N 1
ATOM 667 C CA . ILE A 1 87 ? 5.329 -0.635 4.335 1.00 98.50 87 ILE A CA 1
ATOM 668 C C . ILE A 1 87 ? 4.835 -2.010 4.795 1.00 98.50 87 ILE A C 1
ATOM 670 O O . ILE A 1 87 ? 3.939 -2.090 5.638 1.00 98.50 87 ILE A O 1
ATOM 674 N N . LEU A 1 88 ? 5.396 -3.091 4.246 1.00 98.31 88 LEU A N 1
ATOM 675 C CA . LEU A 1 88 ? 4.920 -4.451 4.501 1.00 98.31 88 LEU A CA 1
ATOM 676 C C . LEU A 1 88 ? 5.326 -4.991 5.873 1.00 98.31 88 LEU A C 1
ATOM 678 O O . LEU A 1 88 ? 4.551 -5.719 6.496 1.00 98.31 88 LEU A O 1
ATOM 682 N N . ARG A 1 89 ? 6.544 -4.682 6.321 1.00 97.44 89 ARG A N 1
ATOM 683 C CA . ARG A 1 89 ? 7.139 -5.236 7.540 1.00 97.44 89 ARG A CA 1
ATOM 684 C C . ARG A 1 89 ? 6.732 -4.457 8.783 1.00 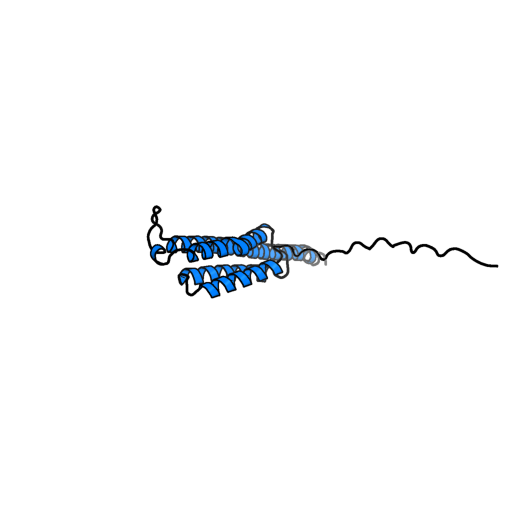97.44 89 ARG A C 1
ATOM 686 O O . ARG A 1 89 ? 6.523 -5.074 9.827 1.00 97.44 89 ARG A O 1
ATOM 693 N N . ASP A 1 90 ? 6.605 -3.138 8.671 1.00 97.75 90 ASP A N 1
ATOM 694 C CA . ASP A 1 90 ? 6.389 -2.264 9.821 1.00 97.75 90 ASP A CA 1
ATOM 695 C C . ASP A 1 90 ? 5.129 -1.410 9.681 1.00 97.75 90 ASP A C 1
ATOM 697 O O . ASP A 1 90 ? 4.177 -1.600 10.436 1.00 97.75 90 ASP A O 1
ATOM 701 N N . TYR A 1 91 ? 5.062 -0.514 8.695 1.00 98.56 91 TYR A N 1
ATOM 702 C CA . TYR A 1 91 ? 4.107 0.596 8.750 1.00 98.56 91 TYR A CA 1
ATOM 703 C C . TYR A 1 91 ? 2.649 0.136 8.686 1.00 98.56 91 TYR A C 1
ATOM 705 O O . TYR A 1 91 ? 1.864 0.456 9.579 1.00 98.56 91 TYR A O 1
ATOM 713 N N . LEU A 1 92 ? 2.277 -0.669 7.683 1.00 98.75 92 LEU A N 1
ATOM 714 C CA . LEU A 1 92 ? 0.904 -1.162 7.561 1.00 98.75 92 LEU A CA 1
ATOM 715 C C . LEU A 1 92 ? 0.516 -2.072 8.747 1.00 98.75 92 LEU A C 1
ATOM 717 O O . LEU A 1 92 ? -0.531 -1.824 9.358 1.00 98.75 92 LEU A O 1
ATOM 721 N N . PRO A 1 93 ? 1.318 -3.090 9.134 1.00 98.44 93 PRO A N 1
ATOM 722 C CA . PRO A 1 93 ? 1.016 -3.898 10.312 1.00 98.44 93 PRO A CA 1
ATOM 723 C C . PRO A 1 93 ? 0.878 -3.074 11.596 1.00 98.44 93 PRO A C 1
ATOM 725 O O . PRO A 1 93 ? -0.064 -3.300 12.355 1.00 98.44 93 PRO A O 1
ATOM 728 N N . THR A 1 94 ? 1.789 -2.136 11.853 1.00 98.69 94 THR A N 1
ATOM 729 C CA . THR A 1 94 ? 1.807 -1.316 13.069 1.00 98.69 94 THR A CA 1
ATOM 730 C C . THR A 1 94 ? 0.604 -0.376 13.124 1.00 98.69 94 THR A C 1
ATOM 732 O O . THR A 1 94 ? -0.064 -0.323 14.160 1.00 98.69 94 THR A O 1
ATOM 735 N N . THR A 1 95 ? 0.246 0.288 12.021 1.00 98.75 95 THR A N 1
ATOM 736 C CA . THR A 1 95 ? -0.956 1.137 11.930 1.00 98.75 95 THR A CA 1
ATOM 737 C C . THR A 1 95 ? -2.223 0.355 12.279 1.00 98.75 95 THR A C 1
ATOM 739 O O . THR A 1 95 ? -2.997 0.753 13.153 1.00 98.75 95 THR A O 1
ATOM 742 N N . LEU A 1 96 ? -2.411 -0.811 11.659 1.00 98.75 96 LEU A N 1
ATOM 743 C CA . LEU A 1 96 ? -3.587 -1.649 11.893 1.00 98.75 96 LEU A CA 1
ATOM 744 C C . LEU A 1 96 ? -3.617 -2.224 13.318 1.00 98.75 96 LEU A C 1
ATOM 746 O O . LEU A 1 96 ? -4.659 -2.177 13.972 1.00 98.75 96 LEU A O 1
ATOM 750 N N . LYS A 1 97 ? -2.487 -2.730 13.834 1.00 98.69 97 LYS A N 1
ATOM 751 C CA . LYS A 1 97 ? -2.386 -3.254 15.211 1.00 98.69 97 LYS A CA 1
ATOM 752 C C . LYS A 1 97 ? -2.690 -2.176 16.245 1.00 98.69 97 LYS A C 1
ATOM 754 O O . LYS A 1 97 ? -3.429 -2.439 17.190 1.00 98.69 97 LYS A O 1
ATOM 759 N N . THR A 1 98 ? -2.165 -0.969 16.044 1.00 98.50 98 THR A N 1
ATOM 760 C CA . THR A 1 98 ? -2.413 0.180 16.925 1.00 98.50 98 THR A CA 1
ATOM 761 C C . THR A 1 98 ? -3.900 0.500 17.011 1.00 98.50 98 THR A C 1
ATOM 763 O O . THR A 1 98 ? -4.425 0.669 18.108 1.00 98.50 98 THR A O 1
ATOM 766 N N . TYR A 1 99 ? -4.605 0.522 15.876 1.00 98.56 99 TYR A N 1
ATOM 767 C CA . TYR A 1 99 ? -6.049 0.747 15.873 1.00 98.56 99 TYR A CA 1
ATOM 768 C C . TYR A 1 99 ? -6.826 -0.402 16.532 1.00 98.56 99 TYR A C 1
ATOM 770 O O . TYR A 1 99 ? -7.740 -0.169 17.323 1.00 98.56 99 TYR A O 1
ATOM 778 N N . LEU A 1 100 ? -6.459 -1.652 16.234 1.00 98.44 100 LEU A N 1
ATOM 779 C CA . LEU A 1 100 ? -7.118 -2.834 16.795 1.00 98.44 100 LEU A CA 1
ATOM 780 C C . LEU A 1 100 ? -6.962 -2.930 18.317 1.00 98.44 100 LEU A C 1
ATOM 782 O O . LEU A 1 100 ? -7.873 -3.420 18.979 1.00 98.44 100 LEU A O 1
ATOM 786 N N . ALA A 1 101 ? -5.857 -2.421 18.868 1.00 98.38 101 ALA A N 1
ATOM 787 C CA . ALA A 1 101 ? -5.610 -2.359 20.306 1.00 98.38 101 ALA A CA 1
ATOM 788 C C . ALA A 1 101 ? -6.499 -1.342 21.049 1.00 98.38 101 ALA A C 1
ATOM 790 O O . ALA A 1 101 ? -6.551 -1.362 22.279 1.00 98.38 101 ALA A O 1
ATOM 791 N N . LEU A 1 102 ? -7.199 -0.451 20.337 1.00 97.88 102 LEU A N 1
ATOM 792 C CA . LEU A 1 102 ? -8.113 0.507 20.952 1.00 97.88 102 LEU A CA 1
ATOM 793 C C . LEU A 1 102 ? -9.396 -0.173 21.429 1.00 97.88 102 LEU A C 1
ATOM 795 O O . LEU A 1 102 ? -10.011 -0.948 20.687 1.00 97.88 102 LEU A O 1
ATOM 799 N N . ASP A 1 103 ? -9.860 0.236 22.613 1.00 97.19 103 ASP A N 1
ATOM 800 C CA . ASP A 1 103 ? -11.217 -0.048 23.079 1.00 97.19 103 ASP A CA 1
ATOM 801 C C . ASP A 1 103 ? -12.233 0.433 22.018 1.00 97.19 103 ASP A C 1
ATOM 803 O O . ASP A 1 103 ? -12.183 1.602 21.607 1.00 97.19 103 ASP A O 1
ATOM 807 N N . PRO A 1 104 ? -13.162 -0.425 21.552 1.00 96.19 104 PRO A N 1
ATOM 808 C CA . PRO A 1 104 ? -14.187 -0.034 20.589 1.00 96.19 104 PRO A CA 1
ATOM 809 C C . PRO A 1 104 ? -14.947 1.244 20.969 1.00 96.19 104 PRO A C 1
ATOM 811 O O . PRO A 1 104 ? -15.281 2.037 20.091 1.00 96.19 104 PRO A O 1
ATOM 814 N N . ALA A 1 105 ? -15.154 1.500 22.265 1.00 96.31 105 ALA A N 1
ATOM 815 C CA . ALA A 1 105 ? -15.882 2.662 22.764 1.00 96.31 105 ALA A CA 1
ATOM 816 C C . ALA A 1 105 ? -15.184 4.007 22.492 1.00 96.31 105 ALA A C 1
ATOM 818 O O . ALA A 1 105 ? -15.832 5.051 22.602 1.00 96.31 105 ALA A O 1
ATOM 819 N N . VAL A 1 106 ? -13.885 4.016 22.164 1.00 96.88 106 VAL A N 1
ATOM 820 C CA . VAL A 1 106 ? -13.119 5.254 21.928 1.00 96.88 106 VAL A CA 1
ATOM 821 C C . VAL A 1 106 ? -12.774 5.507 20.460 1.00 96.88 106 VAL A C 1
ATOM 823 O O . VAL A 1 106 ? -12.301 6.598 20.147 1.00 96.88 106 VAL A O 1
ATOM 826 N N . ARG A 1 107 ? -13.021 4.549 19.555 1.00 97.00 107 ARG A N 1
ATOM 827 C CA . ARG A 1 107 ? -12.593 4.611 18.140 1.00 97.00 107 ARG A CA 1
ATOM 828 C C . ARG A 1 107 ? -13.194 5.782 17.361 1.00 97.00 107 ARG A C 1
ATOM 830 O O . ARG A 1 107 ? -12.512 6.365 16.521 1.00 97.00 107 ARG A O 1
ATOM 837 N N . ASP A 1 108 ? -14.416 6.172 17.715 1.00 96.94 108 ASP A N 1
ATOM 838 C CA . ASP A 1 108 ? -15.149 7.277 17.083 1.00 96.94 108 ASP A CA 1
ATOM 839 C C . ASP A 1 108 ? -15.331 8.483 18.018 1.00 96.94 108 ASP A C 1
ATOM 841 O O . ASP A 1 108 ? -16.127 9.382 17.750 1.00 96.94 108 ASP A O 1
ATOM 845 N N . ARG A 1 109 ? -14.576 8.536 19.125 1.00 96.25 109 ARG A N 1
ATOM 846 C CA . ARG A 1 109 ? -14.551 9.702 20.015 1.00 96.25 109 ARG A CA 1
ATOM 847 C C . ARG A 1 109 ? -13.424 10.652 19.604 1.00 96.25 109 ARG A C 1
ATOM 849 O O . ARG A 1 109 ? -12.278 10.204 19.511 1.00 96.25 109 ARG A O 1
ATOM 856 N N . PRO A 1 110 ? -13.708 11.951 19.402 1.00 96.06 110 PRO A N 1
ATOM 857 C CA . PRO A 1 110 ? -12.672 12.932 19.104 1.00 96.06 110 PRO A CA 1
ATOM 858 C C . PRO A 1 110 ? -11.587 12.964 20.184 1.00 96.06 110 PRO A C 1
ATOM 860 O O . PRO A 1 110 ? -11.866 12.889 21.384 1.00 96.06 110 PRO A O 1
ATOM 863 N N . ARG A 1 111 ? -10.334 13.074 19.749 1.00 93.69 111 ARG A N 1
ATOM 864 C CA . ARG A 1 111 ? -9.166 13.307 20.606 1.00 93.69 111 ARG A CA 1
ATOM 865 C C . ARG A 1 111 ? -8.893 14.817 20.710 1.00 93.69 111 ARG A C 1
ATOM 867 O O . ARG A 1 111 ? -9.536 15.595 20.009 1.00 93.69 111 ARG A O 1
ATOM 874 N N . PRO A 1 112 ? -7.951 15.271 21.560 1.00 92.69 112 PRO A N 1
ATOM 875 C CA . PRO A 1 112 ? -7.659 16.703 21.713 1.00 92.69 112 PRO A CA 1
ATOM 876 C C . PRO A 1 112 ? -7.274 17.436 20.416 1.00 92.69 112 PRO A C 1
ATOM 878 O O . PRO A 1 112 ? -7.440 18.645 20.334 1.00 92.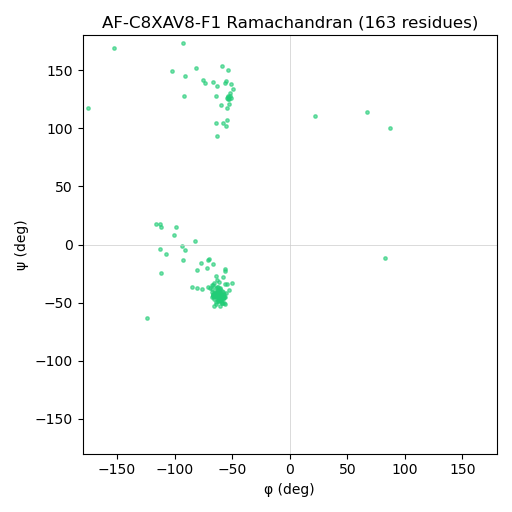69 112 PRO A O 1
ATOM 881 N N . ASN A 1 113 ? -6.794 16.714 19.398 1.00 88.56 113 ASN A N 1
ATOM 882 C CA . ASN A 1 113 ? -6.498 17.248 18.065 1.00 88.56 113 ASN A CA 1
ATOM 883 C C . ASN A 1 113 ? -7.734 17.352 17.143 1.00 88.56 113 ASN A C 1
ATOM 885 O O . ASN A 1 113 ? -7.588 17.686 15.974 1.00 88.56 113 ASN A O 1
ATOM 889 N N . GLY A 1 114 ? -8.934 17.028 17.634 1.00 91.94 114 GLY A N 1
ATOM 890 C CA . GLY A 1 114 ? -10.189 17.070 16.879 1.00 91.94 114 GLY A CA 1
ATOM 891 C C . GLY A 1 114 ? -10.473 15.838 16.013 1.00 91.94 114 GLY A C 1
ATOM 892 O O . GLY A 1 114 ? -11.607 15.672 15.569 1.00 91.94 114 GLY A O 1
ATOM 893 N N . LEU A 1 115 ? -9.501 14.941 15.811 1.00 94.12 115 LEU A N 1
ATOM 894 C CA . LEU A 1 115 ? -9.674 13.730 15.005 1.00 94.12 115 LEU A CA 1
ATOM 895 C C . LEU A 1 115 ? -10.142 12.549 15.859 1.00 94.12 115 LEU A C 1
ATOM 897 O O . LEU A 1 115 ? -9.736 12.385 17.014 1.00 94.12 115 LEU A O 1
ATOM 901 N N . THR A 1 116 ? -10.981 11.691 15.281 1.00 98.00 116 THR A N 1
ATOM 902 C CA . THR A 1 116 ? -11.258 10.369 15.853 1.00 98.00 116 THR A CA 1
ATOM 903 C C . THR A 1 116 ? -10.141 9.397 15.459 1.00 98.00 116 THR A C 1
ATOM 905 O O . THR A 1 116 ? -9.539 9.555 14.393 1.00 98.00 116 THR A O 1
ATOM 908 N N . PRO A 1 117 ? -9.853 8.360 16.263 1.00 98.12 117 PRO A N 1
ATOM 909 C CA . PRO A 1 117 ? -8.935 7.302 15.849 1.00 98.12 117 PRO A CA 1
ATOM 910 C C . PRO A 1 117 ? -9.295 6.640 14.510 1.00 98.12 117 PRO A C 1
ATOM 912 O O . PRO A 1 117 ? -8.397 6.293 13.750 1.00 98.12 117 PRO A O 1
ATOM 915 N N . THR A 1 118 ? -10.585 6.499 14.184 1.00 98.19 118 THR A N 1
ATOM 916 C CA . THR A 1 118 ? -11.037 6.006 12.869 1.00 98.19 118 THR A CA 1
ATOM 917 C C . THR A 1 118 ? -10.650 6.952 11.725 1.00 98.19 118 THR A C 1
ATOM 919 O O . THR A 1 118 ? -10.192 6.491 10.676 1.00 98.19 118 THR A O 1
ATOM 922 N N . ALA A 1 119 ? -10.780 8.268 11.919 1.00 97.88 119 ALA A N 1
ATOM 923 C CA . ALA A 1 119 ? -10.340 9.254 10.932 1.00 97.88 119 ALA A CA 1
ATOM 924 C C . ALA A 1 119 ? -8.813 9.224 10.758 1.00 97.88 119 ALA A C 1
ATOM 926 O O . ALA A 1 119 ? -8.330 9.147 9.632 1.00 97.88 119 ALA A O 1
ATOM 927 N N . ALA A 1 120 ? -8.065 9.174 11.865 1.00 97.88 120 ALA A N 1
ATOM 928 C CA . ALA A 1 120 ? -6.606 9.082 11.837 1.00 97.88 120 ALA A CA 1
ATOM 929 C C . ALA A 1 120 ? -6.105 7.792 11.159 1.00 97.88 120 ALA A C 1
ATOM 931 O O . ALA A 1 120 ? -5.143 7.836 10.399 1.00 97.88 120 ALA A O 1
ATOM 932 N N . LEU A 1 121 ? -6.770 6.650 11.384 1.00 98.56 121 LEU A N 1
ATOM 933 C CA . LEU A 1 121 ? -6.466 5.402 10.675 1.00 98.56 121 LEU A CA 1
ATOM 934 C C . LEU A 1 121 ? -6.627 5.572 9.161 1.00 98.56 121 LEU A C 1
ATOM 936 O O . LEU A 1 121 ? -5.780 5.118 8.399 1.00 98.56 121 LEU A O 1
ATOM 940 N N . THR A 1 122 ? -7.722 6.201 8.734 1.00 98.19 122 THR A N 1
ATOM 941 C CA . THR A 1 122 ? -8.010 6.407 7.308 1.00 98.19 122 THR A CA 1
ATOM 942 C C . THR A 1 122 ? -6.921 7.260 6.662 1.00 98.19 122 THR A C 1
ATOM 944 O O . THR A 1 122 ? -6.333 6.840 5.673 1.00 98.19 122 THR A O 1
ATOM 947 N N . GLU A 1 123 ? -6.569 8.383 7.290 1.00 98.19 123 GLU A N 1
ATOM 948 C CA . GLU A 1 123 ? -5.511 9.284 6.821 1.00 98.19 123 GLU A CA 1
ATOM 949 C C . GLU A 1 123 ? -4.150 8.572 6.702 1.00 98.19 123 GLU A C 1
ATOM 951 O O . GLU A 1 123 ? -3.455 8.690 5.696 1.00 98.19 123 GLU A O 1
ATOM 956 N N . GLN A 1 124 ? -3.789 7.756 7.697 1.00 98.50 124 GLN A N 1
ATOM 957 C CA . GLN A 1 124 ? -2.550 6.974 7.668 1.00 98.50 124 GLN A CA 1
ATOM 958 C C . GLN A 1 124 ? -2.529 5.948 6.530 1.00 98.50 124 GLN A C 1
ATOM 960 O O . GLN A 1 124 ? -1.505 5.787 5.868 1.00 98.50 124 GLN A O 1
ATOM 965 N N . LEU A 1 125 ? -3.644 5.255 6.284 1.00 98.81 125 LEU A N 1
ATOM 966 C CA . LEU A 1 125 ? -3.739 4.304 5.175 1.00 98.81 125 LEU A CA 1
ATOM 967 C C . LEU A 1 125 ? -3.686 5.012 3.815 1.00 98.81 125 LEU A C 1
ATOM 969 O O . LEU A 1 125 ? -3.069 4.482 2.892 1.00 98.81 125 LEU A O 1
ATOM 973 N N . ASP A 1 126 ? -4.255 6.210 3.695 1.00 98.62 126 ASP A N 1
ATOM 974 C CA . ASP A 1 126 ? -4.160 7.013 2.474 1.00 98.62 126 ASP A CA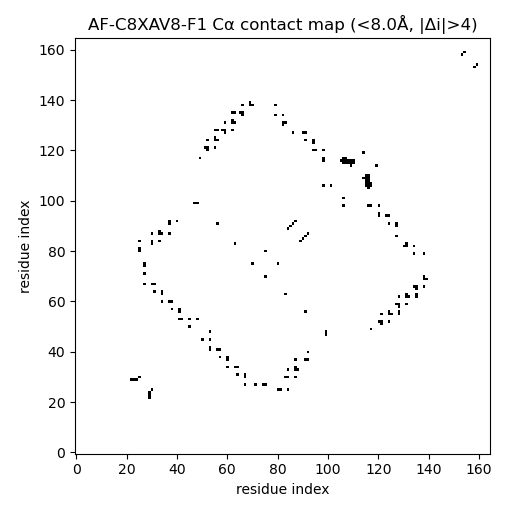 1
ATOM 975 C C . ASP A 1 126 ? -2.713 7.447 2.194 1.00 98.62 126 A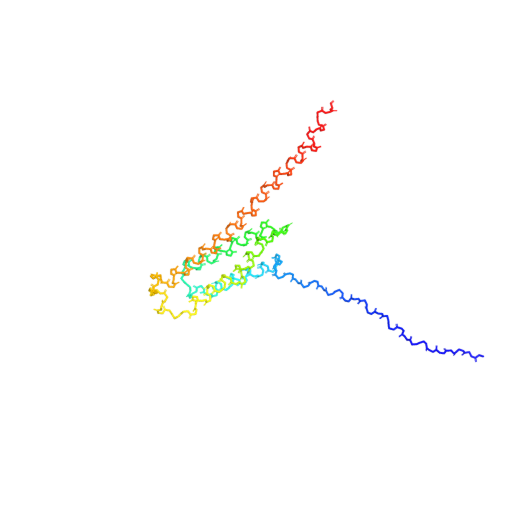SP A C 1
ATOM 977 O O . ASP A 1 126 ? -2.253 7.339 1.054 1.00 98.62 126 ASP A O 1
ATOM 981 N N . PHE A 1 127 ? -1.946 7.836 3.220 1.00 98.62 127 PHE A N 1
ATOM 982 C CA . PHE A 1 127 ? -0.515 8.121 3.058 1.00 98.62 127 PHE A CA 1
ATOM 983 C C . PHE A 1 127 ? 0.279 6.895 2.594 1.00 98.62 127 PHE A C 1
ATOM 985 O O . PHE A 1 127 ? 1.089 6.997 1.670 1.00 98.62 127 PHE A O 1
ATOM 992 N N . LEU A 1 128 ? 0.029 5.722 3.186 1.00 98.81 128 LEU A N 1
ATOM 993 C CA . LEU A 1 128 ? 0.687 4.480 2.766 1.00 98.81 128 LEU A CA 1
ATOM 994 C C . LEU A 1 128 ? 0.312 4.092 1.329 1.00 98.81 128 LEU A C 1
ATOM 996 O O . LEU A 1 128 ? 1.165 3.625 0.573 1.00 98.81 128 LEU A O 1
ATOM 1000 N N . LEU A 1 129 ? -0.944 4.310 0.931 1.00 98.75 129 LEU A N 1
ATOM 1001 C CA . LEU A 1 129 ? -1.397 4.073 -0.435 1.00 98.75 129 LEU A CA 1
ATOM 1002 C C . LEU A 1 129 ? -0.743 5.032 -1.434 1.00 98.75 129 LEU A C 1
ATOM 1004 O O . LEU A 1 129 ? -0.337 4.579 -2.507 1.00 98.75 129 LEU A O 1
ATOM 1008 N N . SER A 1 130 ? -0.616 6.319 -1.096 1.00 98.62 130 SER A N 1
ATOM 1009 C CA . SER A 1 130 ? 0.101 7.295 -1.930 1.00 98.62 130 SER A CA 1
ATOM 1010 C C . SER A 1 130 ? 1.546 6.858 -2.133 1.00 98.62 130 SER A C 1
ATOM 1012 O O . SER A 1 130 ? 1.985 6.712 -3.269 1.00 98.62 130 SER A O 1
ATOM 1014 N N . SER A 1 131 ? 2.244 6.521 -1.045 1.00 98.31 131 SER A N 1
ATOM 1015 C CA . SER A 1 131 ? 3.642 6.092 -1.104 1.00 98.31 131 SER A CA 1
ATOM 1016 C C . SER A 1 131 ? 3.835 4.833 -1.960 1.00 98.31 131 SER A C 1
ATOM 1018 O O . SER A 1 131 ? 4.708 4.801 -2.825 1.00 98.31 131 SER A O 1
ATOM 1020 N N . ALA A 1 132 ? 2.982 3.812 -1.807 1.00 98.38 132 ALA A N 1
ATOM 1021 C CA . ALA A 1 132 ? 3.038 2.622 -2.662 1.00 98.38 132 ALA A CA 1
ATOM 1022 C C . ALA A 1 132 ? 2.756 2.946 -4.143 1.00 98.38 132 ALA A C 1
ATOM 1024 O O . ALA A 1 132 ? 3.367 2.363 -5.040 1.00 98.38 132 ALA A O 1
ATOM 1025 N N . SER A 1 133 ? 1.839 3.881 -4.406 1.00 98.50 133 SER A N 1
ATOM 1026 C CA . SER A 1 133 ? 1.482 4.303 -5.766 1.00 98.50 133 SER A CA 1
ATOM 1027 C C . SER A 1 133 ? 2.599 5.108 -6.433 1.00 98.50 133 SER A C 1
ATOM 1029 O O . SER A 1 133 ? 2.835 4.944 -7.627 1.00 98.50 133 SER A O 1
ATOM 1031 N N . GLU A 1 134 ? 3.320 5.934 -5.674 1.00 98.25 134 GLU A N 1
ATOM 1032 C CA . GLU A 1 134 ? 4.507 6.660 -6.141 1.00 98.25 134 GLU A CA 1
ATOM 1033 C C . GLU A 1 134 ? 5.628 5.698 -6.542 1.00 98.25 134 GLU A C 1
ATOM 1035 O O . GLU A 1 134 ? 6.228 5.868 -7.604 1.00 98.25 134 GLU A O 1
ATOM 1040 N N . VAL A 1 135 ? 5.856 4.638 -5.756 1.00 97.38 135 VAL A N 1
ATOM 1041 C CA . VAL A 1 135 ? 6.808 3.578 -6.123 1.00 97.38 135 VAL A CA 1
ATOM 1042 C C . VAL A 1 135 ? 6.403 2.911 -7.439 1.00 97.38 135 VAL A C 1
ATOM 1044 O O . VAL A 1 135 ? 7.241 2.743 -8.323 1.00 97.38 135 VAL A O 1
ATOM 1047 N N . LEU A 1 136 ? 5.122 2.567 -7.611 1.00 97.31 136 LEU A N 1
ATOM 1048 C CA . LEU A 1 136 ? 4.636 1.990 -8.868 1.00 97.31 136 LEU A CA 1
ATOM 1049 C C . LEU A 1 136 ? 4.837 2.936 -10.057 1.00 97.31 136 LEU A C 1
ATOM 1051 O O . LEU A 1 136 ? 5.291 2.497 -11.113 1.00 97.31 136 LEU A O 1
ATOM 1055 N N . ALA A 1 137 ? 4.531 4.221 -9.885 1.00 96.94 137 ALA A N 1
ATOM 1056 C CA . ALA A 1 137 ? 4.724 5.222 -10.927 1.00 96.94 137 ALA A CA 1
ATOM 1057 C C . ALA A 1 137 ? 6.203 5.356 -11.323 1.00 96.94 137 ALA A C 1
ATOM 1059 O O . ALA A 1 137 ? 6.505 5.427 -12.514 1.00 96.94 137 ALA A O 1
ATOM 1060 N N . ALA A 1 138 ? 7.122 5.330 -10.353 1.00 94.94 138 ALA A N 1
ATOM 1061 C CA . ALA A 1 138 ? 8.560 5.360 -10.614 1.00 94.94 138 ALA A CA 1
ATOM 1062 C C . ALA A 1 138 ? 9.020 4.132 -11.416 1.00 94.94 138 ALA A C 1
ATOM 1064 O O . ALA A 1 138 ? 9.656 4.284 -12.456 1.00 94.94 138 ALA A O 1
ATOM 1065 N N . VAL A 1 139 ? 8.605 2.925 -11.011 1.00 93.94 139 VAL A N 1
ATOM 1066 C CA . VAL A 1 139 ? 8.933 1.684 -11.736 1.00 93.94 139 VAL A CA 1
ATOM 1067 C C . VAL A 1 139 ? 8.440 1.726 -13.185 1.00 93.94 139 VAL A C 1
ATOM 1069 O O . VAL A 1 139 ? 9.179 1.370 -14.103 1.00 93.94 139 VAL A O 1
ATOM 1072 N N . GLN A 1 140 ? 7.202 2.173 -13.403 1.00 94.06 140 GLN A N 1
ATOM 1073 C CA . GLN A 1 140 ? 6.626 2.283 -14.746 1.00 94.06 140 GLN A CA 1
ATOM 1074 C C . GLN A 1 140 ? 7.329 3.349 -15.596 1.00 94.06 140 GLN A C 1
ATOM 1076 O O . GLN A 1 140 ? 7.468 3.186 -16.810 1.00 94.06 140 GLN A O 1
ATOM 1081 N N . HIS A 1 141 ? 7.773 4.442 -14.975 1.00 93.56 141 HIS A N 1
ATOM 1082 C CA . HIS A 1 141 ? 8.536 5.481 -15.655 1.00 93.56 141 HIS A CA 1
ATOM 1083 C C . HIS A 1 141 ? 9.905 4.964 -16.117 1.00 93.56 141 HIS A C 1
ATOM 1085 O O . HIS A 1 141 ? 10.285 5.180 -17.271 1.00 93.56 141 HIS A O 1
ATOM 1091 N N . ASP A 1 142 ? 10.605 4.219 -15.261 1.00 90.88 142 ASP A N 1
ATOM 1092 C CA . ASP A 1 142 ? 11.892 3.605 -15.598 1.00 90.88 142 ASP A CA 1
ATOM 1093 C C . ASP A 1 142 ? 11.761 2.601 -16.752 1.00 90.88 142 ASP A C 1
ATOM 1095 O O . ASP A 1 142 ? 12.589 2.595 -17.666 1.00 90.88 142 ASP A O 1
ATOM 1099 N N . ASP A 1 143 ? 10.679 1.815 -16.776 1.00 89.88 143 ASP A N 1
ATOM 1100 C CA . ASP A 1 143 ? 10.361 0.912 -17.889 1.00 89.88 143 ASP A CA 1
ATOM 1101 C C . ASP A 1 143 ? 10.189 1.643 -19.219 1.00 89.88 143 ASP A C 1
ATOM 1103 O O . ASP A 1 143 ? 10.752 1.245 -20.246 1.00 89.88 143 ASP A O 1
ATOM 1107 N N . ALA A 1 144 ? 9.421 2.734 -19.210 1.00 92.88 144 ALA A N 1
ATOM 1108 C CA . ALA A 1 144 ? 9.210 3.542 -20.401 1.00 92.88 144 ALA A CA 1
ATOM 1109 C C . ALA A 1 144 ? 10.536 4.134 -20.912 1.00 92.88 144 ALA A C 1
ATOM 1111 O O . ALA A 1 144 ? 10.817 4.087 -22.114 1.00 92.88 144 ALA A O 1
ATOM 1112 N N . ASN A 1 145 ? 11.382 4.628 -20.004 1.00 93.31 145 ASN A N 1
ATOM 1113 C CA . ASN A 1 145 ? 12.694 5.176 -20.342 1.00 93.31 145 ASN A CA 1
ATOM 1114 C C . ASN A 1 145 ? 13.629 4.110 -20.934 1.00 93.31 145 ASN A C 1
ATOM 1116 O O . ASN A 1 145 ? 14.299 4.370 -21.940 1.00 93.31 145 ASN A O 1
ATOM 1120 N N . ALA A 1 146 ? 13.640 2.899 -20.370 1.00 91.12 146 ALA A N 1
ATOM 1121 C CA . ALA A 1 146 ? 14.432 1.783 -20.881 1.00 91.12 146 ALA A CA 1
ATOM 1122 C C . ALA A 1 146 ? 14.021 1.393 -22.311 1.00 91.12 146 ALA A C 1
ATOM 1124 O O . ALA A 1 146 ? 14.879 1.195 -23.176 1.00 91.12 146 ALA A O 1
ATOM 1125 N N . LEU A 1 147 ? 12.715 1.354 -22.596 1.00 94.44 147 LEU A N 1
ATOM 1126 C CA . LEU A 1 147 ? 12.204 1.065 -23.937 1.00 94.44 147 LEU A CA 1
ATOM 1127 C C . LEU A 1 147 ? 12.629 2.131 -24.960 1.00 94.44 147 LEU A C 1
ATOM 1129 O O . LEU A 1 147 ? 13.069 1.797 -26.065 1.00 94.44 147 LEU A O 1
ATOM 1133 N N . VAL A 1 148 ? 12.540 3.414 -24.594 1.00 96.88 148 VAL A N 1
ATOM 1134 C CA . VAL A 1 148 ? 12.984 4.528 -25.449 1.00 96.88 148 VAL A CA 1
ATOM 1135 C C . VAL A 1 148 ? 14.486 4.439 -25.728 1.00 96.88 148 VAL A C 1
ATOM 1137 O O . VAL A 1 148 ? 14.909 4.569 -26.882 1.00 96.88 148 VAL A O 1
ATOM 1140 N N . ALA A 1 149 ? 15.297 4.173 -24.701 1.00 95.88 149 ALA A N 1
ATOM 1141 C CA . ALA A 1 149 ? 16.741 4.010 -24.841 1.00 95.88 149 ALA A CA 1
ATOM 1142 C C . ALA A 1 149 ? 17.095 2.849 -25.785 1.00 95.88 149 ALA A C 1
ATOM 1144 O O . ALA A 1 149 ? 17.913 3.021 -26.694 1.00 95.88 149 ALA A O 1
ATOM 1145 N N . GLN A 1 150 ? 16.420 1.705 -25.641 1.00 95.25 150 GLN A N 1
ATOM 1146 C CA . GLN A 1 150 ? 16.600 0.553 -26.523 1.00 95.25 150 GLN A CA 1
ATOM 1147 C C . GLN A 1 150 ? 16.256 0.891 -27.980 1.00 95.25 150 GLN A C 1
ATOM 1149 O O . GLN A 1 150 ? 17.012 0.550 -28.891 1.00 95.25 150 GLN A O 1
ATOM 1154 N N . GLY A 1 151 ? 15.153 1.607 -28.221 1.00 95.38 151 GLY A N 1
ATOM 1155 C CA . GLY A 1 151 ? 14.773 2.052 -29.564 1.00 95.38 151 GLY A CA 1
ATOM 1156 C C . GLY A 1 151 ? 15.822 2.964 -30.210 1.00 95.38 151 GLY A C 1
ATOM 1157 O O . GLY A 1 151 ? 16.143 2.810 -31.390 1.00 95.38 151 GLY A O 1
ATOM 1158 N N . ASN A 1 152 ? 16.405 3.880 -29.433 1.00 95.94 152 ASN A N 1
ATOM 1159 C CA . ASN A 1 152 ? 17.484 4.748 -29.904 1.00 95.94 152 ASN A CA 1
ATOM 1160 C C . ASN A 1 152 ? 18.752 3.954 -30.236 1.00 95.94 152 ASN A C 1
ATOM 1162 O O . ASN A 1 152 ? 19.335 4.166 -31.298 1.00 95.94 152 ASN A O 1
ATOM 1166 N N . PHE A 1 153 ? 19.139 3.003 -29.382 1.00 96.38 153 PHE A N 1
ATOM 1167 C CA . PHE A 1 153 ? 20.269 2.113 -29.642 1.00 96.38 153 PHE A CA 1
ATOM 1168 C C . PHE A 1 153 ? 20.088 1.314 -30.941 1.00 96.38 153 PHE A C 1
ATOM 1170 O O . PHE A 1 153 ? 20.994 1.280 -31.775 1.00 96.38 153 PHE A O 1
ATOM 1177 N N . LEU A 1 154 ? 18.910 0.716 -31.149 1.00 96.81 154 LEU 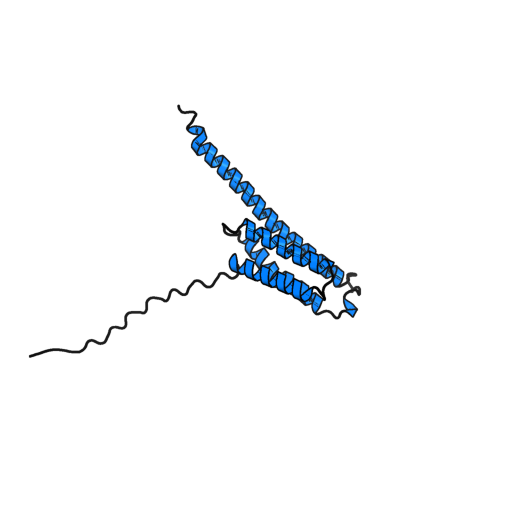A N 1
ATOM 1178 C CA . LEU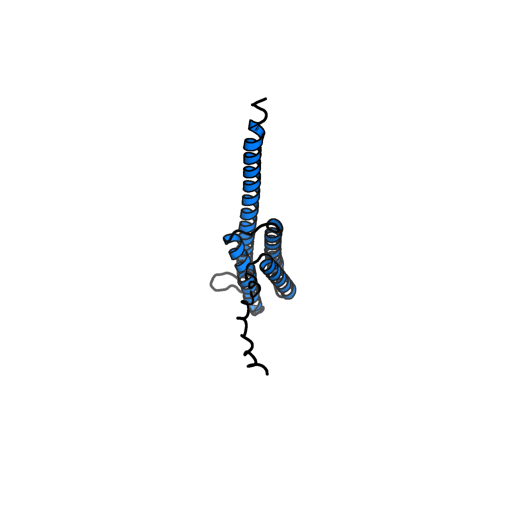 A 1 154 ? 18.603 -0.042 -32.365 1.00 96.81 154 LEU A CA 1
ATOM 1179 C C . LEU A 1 154 ? 18.680 0.837 -33.619 1.00 96.81 154 LEU A C 1
ATOM 1181 O O . LEU A 1 154 ? 19.276 0.426 -34.614 1.00 96.81 154 LEU A O 1
ATOM 1185 N N . ARG A 1 155 ? 18.137 2.061 -33.564 1.00 94.31 155 ARG A N 1
ATOM 1186 C CA . ARG A 1 155 ? 18.203 3.015 -34.681 1.00 94.31 155 ARG A CA 1
ATOM 1187 C C . ARG A 1 155 ? 19.641 3.389 -35.023 1.00 94.31 155 ARG A C 1
ATOM 1189 O O . ARG A 1 155 ? 19.981 3.410 -36.198 1.00 94.31 155 ARG A O 1
ATOM 1196 N N . THR A 1 156 ? 20.483 3.644 -34.026 1.00 93.56 156 THR A N 1
ATOM 1197 C CA . THR A 1 156 ? 21.906 3.926 -34.258 1.00 93.56 156 THR A CA 1
ATOM 1198 C C . THR A 1 156 ? 22.613 2.724 -34.881 1.00 93.56 156 THR A C 1
ATOM 1200 O O . THR A 1 156 ? 23.338 2.881 -35.855 1.00 93.56 156 THR A O 1
ATOM 1203 N N . LYS A 1 157 ? 22.374 1.514 -34.358 1.00 92.19 157 LYS A N 1
ATOM 1204 C CA . LYS A 1 157 ? 23.077 0.299 -34.790 1.00 92.19 157 LYS A CA 1
ATOM 1205 C C . LYS A 1 157 ? 22.716 -0.156 -36.205 1.00 92.19 157 LYS A C 1
ATOM 1207 O O . LYS A 1 157 ? 23.588 -0.659 -36.901 1.00 92.19 157 LYS A O 1
ATOM 1212 N N . PHE A 1 158 ? 21.451 -0.024 -36.605 1.00 92.94 158 PHE A N 1
ATOM 1213 C CA . PHE A 1 158 ? 20.956 -0.555 -37.882 1.00 92.94 158 PHE A CA 1
ATOM 1214 C C . PHE A 1 158 ? 20.566 0.528 -38.895 1.00 92.94 158 PHE A C 1
ATOM 1216 O O . PHE A 1 158 ? 20.618 0.279 -40.092 1.00 92.94 158 PHE A O 1
ATOM 1223 N N . GLY A 1 159 ? 20.218 1.738 -38.451 1.00 75.50 159 GLY A N 1
ATOM 1224 C CA . GLY A 1 159 ? 19.819 2.834 -39.342 1.00 75.50 159 GLY A CA 1
ATOM 1225 C C . GLY A 1 159 ? 20.972 3.442 -40.145 1.00 75.50 159 GLY A C 1
ATOM 1226 O O . GLY A 1 159 ? 20.730 4.048 -41.181 1.00 75.50 159 GLY A O 1
ATOM 1227 N N . GLN A 1 160 ? 22.222 3.262 -39.707 1.00 62.94 160 GLN A N 1
ATOM 1228 C CA . GLN A 1 160 ? 23.407 3.636 -40.492 1.00 62.94 160 GLN A CA 1
ATOM 1229 C C . GLN A 1 160 ? 23.756 2.587 -41.560 1.00 62.94 160 GLN A C 1
ATOM 1231 O O . GLN A 1 160 ? 24.390 2.924 -42.550 1.00 62.94 160 GLN A O 1
ATOM 1236 N N . SER A 1 161 ? 23.308 1.334 -41.407 1.00 56.31 161 SER A N 1
ATOM 1237 C CA . SER A 1 161 ? 23.618 0.251 -42.351 1.00 56.31 161 SER A CA 1
ATOM 1238 C C . SER A 1 161 ? 22.813 0.296 -43.657 1.00 56.31 161 SER A C 1
ATOM 1240 O O . SER A 1 161 ? 23.218 -0.362 -44.607 1.00 56.31 161 SER A O 1
ATOM 1242 N N . GLU A 1 162 ? 21.712 1.056 -43.736 1.00 54.94 162 GLU A N 1
ATOM 1243 C CA . GLU A 1 162 ? 20.943 1.231 -44.987 1.00 54.94 162 GLU A CA 1
ATOM 1244 C C . GLU A 1 162 ? 21.362 2.455 -45.818 1.00 54.94 162 GLU A C 1
ATOM 1246 O O . GLU A 1 162 ? 20.980 2.553 -46.978 1.00 54.94 162 GLU A O 1
ATOM 1251 N N . LEU A 1 163 ? 22.143 3.386 -45.258 1.00 57.97 163 LEU A N 1
ATOM 1252 C CA . LEU A 1 163 ? 22.610 4.591 -45.966 1.00 57.97 163 LEU A CA 1
ATOM 1253 C C . LEU A 1 163 ? 23.997 4.428 -46.620 1.00 57.97 163 LEU A C 1
ATOM 1255 O O . LEU A 1 163 ? 24.452 5.357 -47.281 1.00 57.97 163 LEU A O 1
ATOM 1259 N N . ASP A 1 164 ? 24.631 3.262 -46.461 1.00 55.09 164 ASP A N 1
ATOM 1260 C CA . ASP A 1 164 ? 25.958 2.915 -47.004 1.00 55.09 164 ASP A CA 1
ATOM 1261 C C . ASP A 1 164 ? 25.909 1.812 -48.099 1.00 55.09 164 ASP A C 1
ATOM 1263 O O . ASP A 1 164 ? 26.936 1.204 -48.414 1.00 55.09 164 ASP A O 1
ATOM 1267 N N . LEU A 1 165 ? 24.737 1.543 -48.695 1.00 46.53 165 LEU A N 1
ATOM 1268 C CA . LEU A 1 165 ? 24.544 0.613 -49.829 1.00 46.53 165 LEU A CA 1
ATOM 1269 C C . LEU A 1 165 ? 24.015 1.337 -51.073 1.00 46.53 165 LEU A C 1
ATOM 1271 O O . LEU A 1 165 ? 24.393 0.907 -52.188 1.00 46.53 165 LEU A O 1
#

=== Feature glossary ===
Key to the feature types in this record:

Secondary structure (8-state, DSSP). Secondary structure is the local, repeating backbone conformation. DSSP classifies it into eight states by reading the hydrogen-bond network: three helix types (H, G, I), two β types (E, B), two non-regular types (T, S), and unstructured coil (-).

Backbone torsions (φ/ψ). Backbone dihedral angles. Every residue except chain termini has a φ (preceding-C → N → Cα → C) and a ψ (N → Cα → C → next-N). They are reported in degrees following the IUPAC sign convention. Secondary structure is essentially a statement about which (φ, ψ) basin each residue occupies.

Predicted aligned error. Predicted Aligned Error (PAE) is an AlphaFold confidence matrix: entry (i, j) is the expected error in the position of residue j, in ångströms, when the prediction is superimposed on the true structure at residue i. Low PAE within a block of residues means that block is internally rigid and well-predicted; high PAE between two blocks means their relative placement is uncertain even if each block individually is confident.

B-factor. B-factor (Debye–Waller factor) reflects atomic displacement in the crystal lattice. It is an experimental observable (units Å²), not a prediction; low values mean the atom is pinned down, high values mean it moves or is heterogeneous across the crystal.

Secondary structure (3-state, P-SEA). Three-state secondary structure (P-SEA) collapses the eight DSSP classes into helix (a), strand (b), and coil (c). P-SEA assigns these from Cα geometry alone — distances and angles — without requiring backbone oxygens, so it works on any Cα trace.

Sequence. Primary structure: the covalent order of the twenty standard amino acids along the backbone. Two proteins with the same sequence will (almost always) fold to the same structure; two with 30% identity often share a fold but not the details.

pLDDT. pLDDT is the predicted lDDT-Cα score: AlphaFold's confidence that the local environment of each residue (all inter-atomic distances within 15 Å) is correctly placed. It is a per-residue number between 0 and 100, with higher meaning more reliable.

InterPro / GO / CATH / organism. Functional annotations link the protein to curated databases. InterPro entries identify conserved domains and families by matching the sequence against member-database signatures (Pfam, PROSITE, CDD, …). Gene Ontology (GO) terms describe molecular function, biological process, and cellular component in a controlled vocabulary. CATH places the structure in a hierarchical fold classification (Class/Architecture/Topology/Homologous-superfamily). The organism is the source species.

Contact-map, Ramachandran, and PAE plots. Three diagnostic plots accompany the record. The Cα contact map visualizes the tertiary structure as a 2D adjacency matrix (8 Å cutoff, sequence-local contacts suppressed). The Ramachandran plot shows the distribution of backbone (φ, ψ) torsions, with points in the α and β basins reflecting secondary structure content. The PAE plot shows AlphaFold's inter-residue confidence as a color matrix.

mmCIF coordinates. The mmCIF table is the protein's shape written out atom by atom. For each backbone N, Cα, C, and carbonyl O, it records an (x, y, z) coordinate triple in Å plus the residue type, chain letter, and residue number.

Radius of gyration, Cα contacts, bounding box. Three whole-structure scalars: the radius of gyration (RMS distance of Cα from centroid, in Å), the count of Cα–Cα contacts (pairs closer than 8 Å and separated by more than four residues in sequence — i.e. tertiary, not local, contacts), and the bounding-box dimensions. Together they distinguish compact globular folds from extended fibres or disordered chains.

Foldseek 3Di. The Foldseek 3Di string encodes local tertiary geometry as a 20-letter alphabet — one character per residue — derived from the relative positions of nearby Cα atoms. Unlike the amino-acid sequence, 3Di is a direct function of the 3D structure, so two proteins with the same fold have similar 3Di strings even at low sequence identity.

Rendered structure images. Six rendered views show the 3D structure from the faces of a cube — i.e. along ±x, ±y, ±z. Rendering representation is drawn randomly per protein from cartoon (secondary-structure ribbons), sticks (backbone bonds), or molecular surface; coloring is either N→C rainbow (blue at the N-terminus through red at the C-terminus) or one color per chain.

Nearest PDB structures. The Foldseek neighbor list gives the closest experimentally determined structures in the PDB, ranked by structural alignment. TM-score near 1 means near-identical fold; near 0.3 means only rough topology match. This is how one finds what a novel AlphaFold prediction most resembles in the solved-structure universe.

Solvent-accessible surface area. SASA measures how much of the protein is reachable by solvent. It is computed by rolling a water-sized probe over the atomic surface and summing the exposed area (Å²). Per-residue SASA distinguishes core (buried, low SASA) from surface (exposed, high SASA) residues; total SASA is a whole-molecule size measure.